Protein AF-A0A4U3MIY3-F1 (afdb_monomer_lite)

Structure (mmCIF, N/CA/C/O backbone):
data_AF-A0A4U3MIY3-F1
#
_entry.id   AF-A0A4U3MIY3-F1
#
loop_
_atom_site.group_PDB
_atom_site.id
_atom_site.type_symbol
_atom_site.label_atom_id
_atom_site.label_alt_id
_atom_site.label_comp_id
_atom_site.label_asym_id
_atom_site.label_entity_id
_atom_site.label_seq_id
_atom_site.pdbx_PDB_ins_code
_atom_site.Cartn_x
_atom_site.Cartn_y
_atom_site.Cartn_z
_atom_site.occupancy
_atom_site.B_iso_or_equiv
_atom_site.auth_seq_id
_atom_site.auth_comp_id
_atom_site.auth_asym_id
_atom_site.auth_atom_id
_atom_site.pdbx_PDB_model_num
ATOM 1 N N . MET A 1 1 ? 5.218 4.210 -25.847 1.00 47.66 1 MET A N 1
ATOM 2 C CA . MET A 1 1 ? 5.157 3.737 -24.451 1.00 47.66 1 MET A CA 1
ATOM 3 C C . MET A 1 1 ? 6.123 4.592 -23.666 1.00 47.66 1 MET A C 1
ATOM 5 O O . MET A 1 1 ? 7.313 4.525 -23.941 1.00 47.66 1 MET A O 1
ATOM 9 N N . THR A 1 2 ? 5.615 5.481 -22.820 1.00 61.62 2 THR A N 1
ATOM 10 C CA . THR A 1 2 ? 6.458 6.296 -21.940 1.00 61.62 2 THR A CA 1
ATOM 11 C C . THR A 1 2 ? 6.876 5.400 -20.783 1.00 61.62 2 THR A C 1
ATOM 13 O O . THR A 1 2 ? 6.013 4.900 -20.070 1.00 61.62 2 THR A O 1
ATOM 16 N N . THR A 1 3 ? 8.168 5.124 -20.648 1.00 73.31 3 THR A N 1
ATOM 17 C CA . THR A 1 3 ? 8.724 4.464 -19.461 1.00 73.31 3 THR A CA 1
ATOM 18 C C . THR A 1 3 ? 8.517 5.380 -18.259 1.00 73.31 3 THR A C 1
ATOM 20 O O . THR A 1 3 ? 8.929 6.540 -18.323 1.00 73.31 3 THR A O 1
ATOM 23 N N . MET A 1 4 ? 7.850 4.886 -17.211 1.00 74.56 4 MET A N 1
ATOM 24 C CA . MET A 1 4 ? 7.744 5.604 -15.939 1.00 74.56 4 MET A CA 1
ATOM 25 C C . MET A 1 4 ? 9.133 5.788 -15.343 1.00 74.56 4 MET A C 1
ATOM 27 O O . MET A 1 4 ? 10.004 4.927 -15.480 1.00 74.56 4 MET A O 1
ATOM 31 N N . THR A 1 5 ? 9.358 6.952 -14.749 1.00 86.44 5 THR A N 1
ATOM 32 C CA . THR A 1 5 ? 10.579 7.207 -13.995 1.00 86.44 5 THR A CA 1
ATOM 33 C C . THR A 1 5 ? 10.416 6.677 -12.577 1.00 86.44 5 THR A C 1
ATOM 35 O O . THR A 1 5 ? 9.302 6.561 -12.076 1.00 86.44 5 THR A O 1
ATOM 38 N N . HIS A 1 6 ? 11.528 6.427 -11.894 1.00 81.44 6 HIS A N 1
ATOM 39 C CA . HIS A 1 6 ? 11.493 5.994 -10.497 1.00 81.44 6 HIS A CA 1
ATOM 40 C C . HIS A 1 6 ? 10.780 7.009 -9.582 1.00 81.44 6 HIS A C 1
ATOM 42 O O . HIS A 1 6 ? 10.068 6.643 -8.658 1.00 81.44 6 HIS A O 1
ATOM 48 N N . ALA A 1 7 ? 10.887 8.303 -9.901 1.00 86.56 7 ALA A N 1
ATOM 49 C CA . ALA A 1 7 ? 10.157 9.349 -9.189 1.00 86.56 7 ALA A CA 1
ATOM 50 C C . ALA A 1 7 ? 8.632 9.265 -9.400 1.00 86.56 7 ALA A C 1
ATOM 52 O O . ALA A 1 7 ? 7.870 9.631 -8.506 1.00 86.56 7 ALA A O 1
ATOM 53 N N . ASP A 1 8 ? 8.178 8.787 -10.565 1.00 87.06 8 ASP A N 1
ATOM 54 C CA . ASP A 1 8 ? 6.755 8.543 -10.811 1.0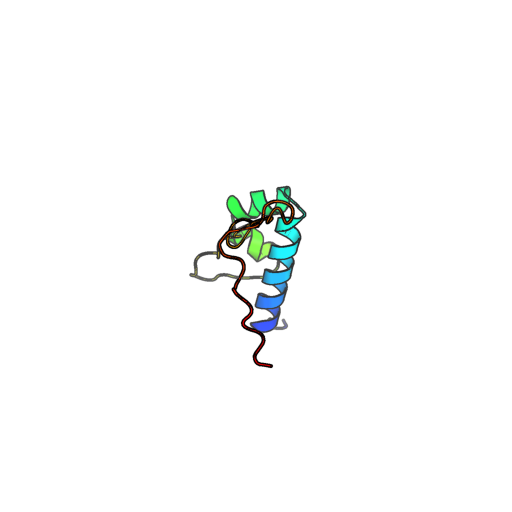0 87.06 8 ASP A CA 1
ATOM 55 C C . ASP A 1 8 ? 6.257 7.349 -9.982 1.00 87.06 8 ASP A C 1
ATOM 57 O O . ASP A 1 8 ? 5.162 7.413 -9.423 1.00 87.06 8 ASP A O 1
ATOM 61 N N . GLU A 1 9 ? 7.062 6.288 -9.863 1.00 85.94 9 GLU A N 1
ATOM 62 C CA . GLU A 1 9 ? 6.764 5.109 -9.034 1.00 85.94 9 GLU A CA 1
ATOM 63 C C . GLU A 1 9 ? 6.660 5.481 -7.551 1.00 85.94 9 GLU A C 1
ATOM 65 O O . GLU A 1 9 ? 5.653 5.170 -6.913 1.00 85.94 9 GLU A O 1
ATOM 70 N N . ASP A 1 10 ? 7.635 6.233 -7.031 1.00 85.44 10 ASP A N 1
ATOM 71 C CA . ASP A 1 10 ? 7.636 6.734 -5.652 1.00 85.44 10 ASP A CA 1
ATOM 72 C C . ASP A 1 10 ? 6.388 7.574 -5.355 1.00 85.44 10 ASP A C 1
ATOM 74 O O . ASP A 1 10 ? 5.745 7.425 -4.310 1.00 85.44 10 ASP A O 1
ATOM 78 N N . TRP A 1 11 ? 6.002 8.447 -6.290 1.00 89.19 11 TRP A N 1
ATOM 79 C CA . TRP A 1 11 ? 4.803 9.267 -6.145 1.00 89.19 11 TRP A CA 1
ATOM 80 C C . TRP A 1 11 ? 3.525 8.420 -6.117 1.00 89.19 11 TRP A C 1
ATOM 82 O O . TRP A 1 11 ? 2.640 8.654 -5.290 1.00 89.19 11 TRP A O 1
ATOM 92 N N . ARG A 1 12 ? 3.423 7.412 -6.990 1.00 89.88 12 ARG A N 1
ATOM 93 C CA . ARG A 1 12 ? 2.274 6.493 -7.026 1.00 89.88 12 ARG A CA 1
ATOM 94 C C . ARG A 1 12 ? 2.191 5.627 -5.782 1.00 89.88 12 ARG A C 1
ATOM 96 O O . ARG A 1 12 ? 1.089 5.398 -5.284 1.00 89.88 12 ARG A O 1
ATOM 103 N N . PHE A 1 13 ? 3.330 5.194 -5.255 1.00 89.50 13 PHE A N 1
ATOM 104 C CA . PHE A 1 13 ? 3.375 4.457 -4.004 1.00 89.50 13 PHE A CA 1
ATOM 105 C C . PHE A 1 13 ? 2.915 5.336 -2.835 1.00 89.50 13 PHE A C 1
ATOM 107 O O . PHE A 1 13 ? 2.061 4.920 -2.055 1.00 89.50 13 PHE A O 1
ATOM 114 N N . ALA A 1 14 ? 3.382 6.586 -2.756 1.00 88.81 14 ALA A N 1
ATOM 115 C CA . ALA A 1 14 ? 2.929 7.537 -1.741 1.00 88.81 14 ALA A CA 1
ATOM 116 C C . ALA A 1 14 ? 1.413 7.807 -1.821 1.00 88.81 14 ALA A C 1
ATOM 118 O O . ALA A 1 14 ? 0.736 7.856 -0.793 1.00 88.81 14 ALA A O 1
ATOM 119 N N . GLU A 1 15 ? 0.861 7.936 -3.031 1.00 91.38 15 GLU A N 1
ATOM 120 C CA . GLU A 1 15 ? -0.584 8.069 -3.248 1.00 91.38 15 GLU A CA 1
ATOM 121 C C . GLU A 1 15 ? -1.348 6.839 -2.733 1.00 91.38 15 GLU A C 1
ATOM 123 O O . GLU A 1 15 ? -2.342 6.984 -2.016 1.00 91.38 15 GLU A O 1
ATOM 128 N N . LEU A 1 16 ? -0.869 5.632 -3.050 1.00 91.94 16 LEU A N 1
ATOM 129 C CA . LEU A 1 16 ? -1.449 4.379 -2.570 1.00 91.94 16 LEU A CA 1
ATOM 130 C C . LEU A 1 16 ? -1.441 4.309 -1.041 1.00 91.94 16 LEU A C 1
ATOM 132 O O . LEU A 1 16 ? -2.474 3.995 -0.453 1.00 91.94 16 LEU A O 1
ATOM 136 N N . VAL A 1 17 ? -0.319 4.645 -0.395 1.00 89.19 17 VAL A N 1
ATOM 137 C CA . VAL A 1 17 ? -0.184 4.645 1.073 1.00 89.19 17 VAL A CA 1
ATOM 138 C C . VAL A 1 17 ? -1.206 5.586 1.711 1.00 89.19 17 VAL A C 1
ATOM 140 O O . VAL A 1 17 ? -1.947 5.187 2.609 1.00 89.19 17 VAL A O 1
ATOM 143 N N . MET A 1 18 ? -1.307 6.817 1.206 1.00 89.75 18 MET A N 1
ATOM 144 C CA . MET A 1 18 ? -2.264 7.808 1.707 1.00 89.75 18 MET A CA 1
ATOM 145 C C . MET A 1 18 ? -3.716 7.344 1.545 1.00 89.75 18 MET A C 1
ATOM 147 O O . MET A 1 18 ? -4.543 7.549 2.437 1.00 89.75 18 MET A O 1
ATOM 151 N N . ARG A 1 19 ? -4.039 6.695 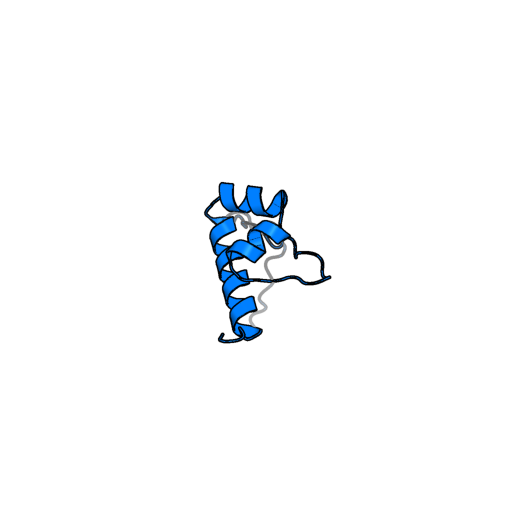0.421 1.00 91.12 19 ARG A N 1
ATOM 152 C CA . ARG A 1 19 ? -5.375 6.138 0.186 1.00 91.12 19 ARG A CA 1
ATOM 153 C C . ARG A 1 19 ? -5.662 4.956 1.097 1.00 91.12 19 ARG A C 1
ATOM 155 O O . ARG A 1 19 ? -6.727 4.928 1.697 1.00 91.12 19 ARG A O 1
ATOM 162 N N . ALA A 1 20 ? -4.721 4.037 1.284 1.00 90.81 20 ALA A N 1
ATOM 163 C CA . ALA A 1 20 ? -4.900 2.887 2.167 1.00 90.81 20 ALA A CA 1
ATOM 164 C C . ALA A 1 20 ? -5.190 3.294 3.625 1.00 90.81 20 ALA A C 1
ATOM 166 O O . ALA A 1 20 ? -5.946 2.614 4.313 1.00 90.81 20 ALA A O 1
ATOM 167 N N . TRP A 1 21 ? -4.681 4.440 4.089 1.00 86.19 21 TRP A N 1
ATOM 168 C CA . TRP A 1 21 ? -5.011 4.978 5.419 1.00 86.19 21 TRP A CA 1
ATOM 169 C C . TRP A 1 21 ? -6.444 5.509 5.558 1.00 86.19 21 TRP A C 1
ATOM 171 O O . TRP A 1 21 ? -6.931 5.673 6.675 1.00 86.19 21 TRP A O 1
ATOM 181 N N . THR A 1 22 ? -7.121 5.796 4.447 1.00 88.62 22 THR A N 1
ATOM 182 C CA . THR A 1 22 ? -8.487 6.353 4.430 1.00 88.62 22 THR A CA 1
ATOM 183 C C . THR A 1 22 ? -9.523 5.397 3.835 1.00 88.62 22 THR A C 1
ATOM 185 O O . THR A 1 22 ? 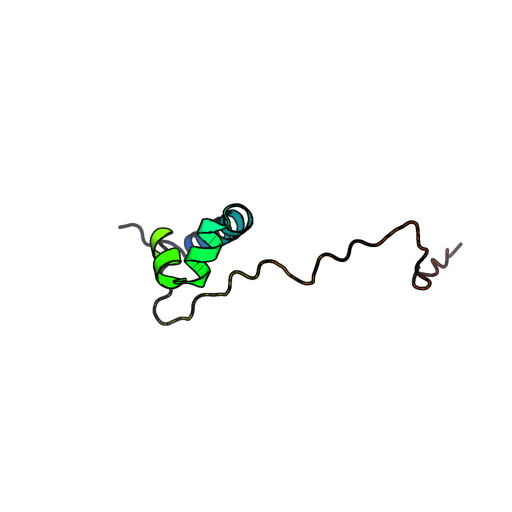-10.713 5.531 4.113 1.00 88.62 22 THR A O 1
ATOM 188 N N . GLU A 1 23 ? -9.075 4.401 3.071 1.00 92.56 23 GLU A N 1
ATOM 189 C CA . GLU A 1 23 ? -9.871 3.375 2.402 1.00 92.56 23 GLU A CA 1
ATOM 190 C C . GLU A 1 23 ? -9.507 1.991 2.988 1.00 92.56 23 GLU A C 1
ATOM 192 O O . GLU A 1 23 ? -8.580 1.341 2.495 1.00 92.56 23 GLU A O 1
ATOM 197 N N . PRO A 1 24 ? -10.215 1.494 4.023 1.00 87.19 24 PRO A N 1
ATOM 198 C CA . PRO A 1 24 ? -9.852 0.239 4.695 1.00 87.19 24 PRO A CA 1
ATOM 199 C C . PRO A 1 24 ? -9.908 -0.981 3.763 1.00 87.19 24 PRO A C 1
ATOM 201 O O . PRO A 1 24 ? -9.085 -1.885 3.877 1.00 87.19 24 PRO A O 1
ATOM 204 N N . ASP A 1 25 ? -10.815 -0.980 2.782 1.00 92.75 25 ASP A N 1
ATOM 205 C CA . ASP A 1 25 ? -10.904 -2.037 1.767 1.00 92.75 25 ASP A CA 1
ATOM 206 C C . ASP A 1 25 ? -9.693 -2.050 0.817 1.00 92.75 25 ASP A C 1
ATOM 208 O O . ASP A 1 25 ? -9.386 -3.067 0.195 1.00 92.75 25 ASP A O 1
ATOM 212 N N . LEU A 1 26 ? -9.003 -0.917 0.649 1.00 91.44 26 LEU A N 1
ATOM 213 C CA . LEU A 1 26 ? -7.754 -0.858 -0.109 1.00 91.44 26 LEU A CA 1
ATOM 214 C C . LEU A 1 26 ? -6.590 -1.406 0.722 1.00 91.44 26 LEU A C 1
ATOM 216 O O . LEU A 1 26 ? -5.802 -2.182 0.189 1.00 91.44 26 LEU A O 1
ATOM 220 N N . ALA A 1 27 ? -6.520 -1.061 2.011 1.00 90.44 27 ALA A N 1
ATOM 221 C CA . ALA A 1 27 ? -5.523 -1.623 2.922 1.00 90.44 27 ALA A CA 1
ATOM 222 C C . ALA A 1 27 ? -5.633 -3.154 3.005 1.00 90.44 27 ALA A C 1
ATOM 224 O O . ALA A 1 27 ? -4.640 -3.845 2.804 1.00 90.44 27 ALA A O 1
ATOM 225 N N . ALA A 1 28 ? -6.848 -3.685 3.179 1.00 90.50 28 ALA A N 1
ATOM 226 C CA . ALA A 1 28 ? -7.081 -5.129 3.238 1.00 90.50 28 ALA A CA 1
ATOM 227 C C . ALA A 1 28 ? -6.662 -5.854 1.946 1.00 90.50 28 ALA A C 1
ATOM 229 O O . ALA A 1 28 ? -6.080 -6.932 2.003 1.00 90.50 28 ALA A O 1
ATOM 230 N N . ARG A 1 29 ? -6.914 -5.255 0.772 1.00 93.38 29 ARG A N 1
ATOM 231 C CA . ARG A 1 29 ? -6.472 -5.823 -0.514 1.00 93.38 29 ARG A CA 1
ATOM 232 C C . ARG A 1 29 ? -4.956 -5.835 -0.660 1.00 93.38 29 ARG A C 1
ATOM 234 O O . ARG A 1 29 ? -4.415 -6.798 -1.188 1.00 93.38 29 ARG A O 1
ATOM 241 N N . TYR A 1 30 ? -4.286 -4.786 -0.193 1.00 91.31 30 TYR A N 1
ATOM 242 C CA . TYR A 1 30 ? -2.831 -4.743 -0.204 1.00 91.31 30 TYR A CA 1
ATOM 243 C C . TYR A 1 30 ? -2.225 -5.776 0.748 1.00 91.31 30 TYR A C 1
ATOM 245 O O . TYR A 1 30 ? -1.213 -6.368 0.412 1.00 91.31 30 TYR A O 1
ATOM 253 N N . GLU A 1 31 ? -2.818 -6.005 1.921 1.00 89.56 31 GLU A N 1
ATOM 254 C CA . GLU A 1 31 ? -2.352 -7.038 2.858 1.00 89.56 31 GLU A CA 1
ATOM 255 C C . GLU A 1 31 ? -2.518 -8.462 2.302 1.00 89.56 31 GLU A C 1
ATOM 257 O O . GLU A 1 31 ? -1.671 -9.314 2.563 1.00 89.56 31 GLU A O 1
ATOM 262 N N . ASP A 1 32 ? -3.585 -8.713 1.536 1.00 92.56 32 ASP A N 1
ATOM 263 C CA . ASP A 1 32 ? -3.872 -10.014 0.914 1.00 92.56 32 ASP A CA 1
ATOM 264 C C . ASP A 1 32 ? -2.985 -10.289 -0.314 1.00 92.56 32 ASP A C 1
ATOM 266 O O . ASP A 1 32 ? -2.369 -11.350 -0.413 1.00 92.56 32 ASP A O 1
ATOM 270 N N . ASP A 1 33 ? -2.876 -9.319 -1.231 1.00 91.62 33 ASP A N 1
ATOM 271 C CA . ASP A 1 33 ? -2.025 -9.408 -2.422 1.00 91.62 33 ASP A CA 1
ATOM 272 C C . ASP A 1 33 ? -1.374 -8.046 -2.745 1.00 91.62 33 ASP A C 1
ATOM 274 O O . ASP A 1 33 ? -1.909 -7.236 -3.524 1.00 91.62 33 ASP A O 1
ATOM 278 N N . PRO A 1 34 ? -0.195 -7.771 -2.156 1.00 89.56 34 PRO A N 1
ATOM 279 C CA . PRO A 1 34 ? 0.521 -6.522 -2.374 1.00 89.56 34 PRO A CA 1
ATOM 280 C C . PRO A 1 34 ? 0.921 -6.311 -3.838 1.00 89.56 34 PRO A C 1
ATOM 282 O O . PRO A 1 34 ? 0.800 -5.204 -4.362 1.00 89.56 34 PRO A O 1
ATOM 285 N N . ALA A 1 35 ? 1.373 -7.369 -4.518 1.00 90.00 35 ALA A N 1
ATOM 286 C CA . ALA A 1 35 ? 1.893 -7.286 -5.879 1.00 90.00 35 ALA A CA 1
ATOM 287 C C . ALA A 1 35 ? 0.774 -6.991 -6.883 1.00 90.00 35 ALA A C 1
ATOM 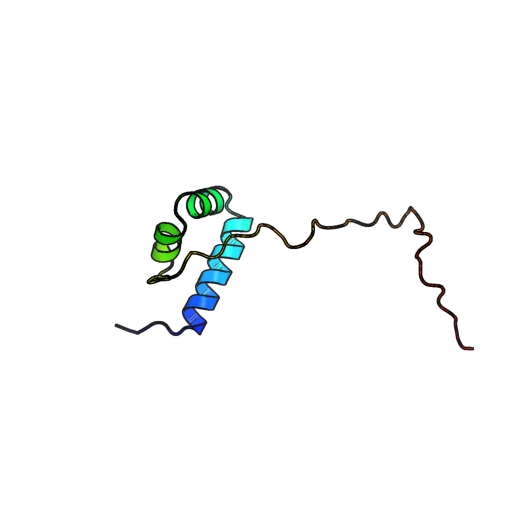289 O O . ALA A 1 35 ? 0.894 -6.075 -7.701 1.00 90.00 35 ALA A O 1
ATOM 290 N N . ALA A 1 36 ? -0.355 -7.699 -6.788 1.00 90.56 36 ALA A N 1
ATOM 291 C CA . ALA A 1 36 ? -1.511 -7.419 -7.633 1.00 90.56 36 ALA A CA 1
ATOM 292 C C . ALA A 1 36 ? -2.128 -6.050 -7.328 1.00 90.56 36 ALA A C 1
ATOM 294 O O . ALA A 1 36 ? -2.672 -5.404 -8.229 1.00 90.56 36 ALA A O 1
ATOM 295 N N . THR A 1 37 ? -2.049 -5.587 -6.078 1.00 92.88 37 THR A N 1
ATOM 296 C CA . THR A 1 37 ? -2.502 -4.244 -5.713 1.00 92.88 37 THR A CA 1
ATOM 297 C C . THR A 1 37 ? -1.589 -3.181 -6.321 1.00 92.88 37 THR A C 1
ATOM 299 O O . THR A 1 37 ? -2.097 -2.284 -6.982 1.00 92.88 37 THR A O 1
ATOM 302 N N . LEU A 1 38 ? -0.265 -3.298 -6.210 1.00 91.62 38 LEU A N 1
ATOM 303 C CA . LEU A 1 38 ? 0.702 -2.356 -6.798 1.00 91.62 38 LEU A CA 1
ATOM 304 C C . LEU A 1 38 ? 0.615 -2.288 -8.328 1.00 91.62 38 LEU A C 1
ATOM 306 O O . LEU A 1 38 ? 0.611 -1.193 -8.898 1.00 91.62 38 LEU A O 1
ATOM 310 N N . ALA A 1 39 ? 0.411 -3.431 -8.987 1.00 90.25 39 ALA A N 1
ATOM 311 C CA . ALA A 1 39 ? 0.234 -3.497 -10.434 1.00 90.25 39 ALA A CA 1
ATOM 312 C C . ALA A 1 39 ? -0.981 -2.685 -10.928 1.00 90.25 39 ALA A C 1
ATOM 314 O O . ALA A 1 39 ? -0.931 -2.094 -12.008 1.00 90.25 39 ALA A O 1
ATOM 315 N N . GLN A 1 40 ? -2.057 -2.577 -10.135 1.00 90.94 40 GLN A N 1
ATOM 316 C CA . GLN A 1 40 ? -3.217 -1.729 -10.470 1.00 90.94 40 GLN A CA 1
ATOM 317 C C . GLN A 1 40 ? -2.873 -0.233 -10.489 1.00 90.94 40 GLN A C 1
ATOM 319 O O . GLN A 1 40 ? -3.547 0.543 -11.166 1.00 90.94 40 GLN A O 1
ATOM 324 N N . PHE A 1 41 ? -1.825 0.169 -9.769 1.00 88.12 41 PHE A N 1
ATOM 325 C CA . PHE A 1 41 ? -1.307 1.538 -9.734 1.00 88.12 41 PHE A CA 1
ATOM 326 C C . PHE A 1 41 ? -0.143 1.744 -10.716 1.00 88.12 41 PHE A C 1
ATOM 328 O O . PHE A 1 41 ? 0.421 2.836 -10.777 1.00 88.12 41 PHE A O 1
ATOM 335 N N . GLY A 1 42 ? 0.181 0.725 -11.520 1.00 88.56 42 GLY A N 1
ATOM 336 C CA . GLY A 1 42 ? 1.267 0.757 -12.497 1.00 88.56 42 GLY A CA 1
ATOM 337 C C . GLY A 1 42 ? 2.657 0.570 -11.891 1.00 88.56 42 GLY A C 1
ATOM 338 O O . GLY A 1 42 ? 3.636 0.838 -12.578 1.00 88.56 42 GLY A O 1
ATOM 339 N N . ILE A 1 43 ? 2.751 0.129 -10.636 1.00 87.88 43 ILE A N 1
ATOM 340 C CA . ILE A 1 43 ? 4.021 -0.132 -9.958 1.00 87.88 43 ILE A CA 1
ATOM 341 C C . ILE A 1 43 ? 4.351 -1.615 -10.133 1.00 87.88 43 ILE A C 1
ATOM 343 O O . ILE A 1 43 ? 3.552 -2.473 -9.755 1.00 87.88 43 ILE A O 1
ATOM 347 N N . ASP A 1 44 ? 5.514 -1.909 -10.709 1.00 85.69 44 ASP A N 1
ATOM 348 C CA . ASP A 1 44 ? 6.029 -3.271 -10.859 1.00 85.69 44 ASP A CA 1
ATOM 349 C C . ASP A 1 44 ? 7.172 -3.495 -9.864 1.00 85.69 44 ASP A C 1
ATOM 351 O O . ASP A 1 44 ? 8.160 -2.765 -9.869 1.00 85.69 44 ASP A O 1
ATOM 355 N N . LEU A 1 45 ? 7.026 -4.498 -8.998 1.00 73.94 45 LEU A N 1
ATOM 356 C CA . LEU A 1 45 ? 8.045 -4.873 -8.014 1.00 73.94 45 LEU A CA 1
ATOM 357 C C . LEU A 1 45 ? 9.165 -5.730 -8.616 1.00 73.94 45 LEU A C 1
ATOM 359 O O . LEU A 1 45 ? 10.206 -5.921 -7.990 1.00 73.94 45 LEU A O 1
ATOM 363 N N . GLY A 1 46 ? 8.975 -6.287 -9.815 1.00 74.25 46 GLY A N 1
ATOM 364 C CA . GLY A 1 46 ? 9.930 -7.230 -10.386 1.00 74.25 46 GLY A CA 1
ATOM 365 C C . GLY A 1 46 ? 10.140 -8.452 -9.481 1.00 74.25 46 GLY A C 1
ATOM 366 O O . GLY A 1 46 ? 9.215 -9.229 -9.257 1.00 74.25 46 GLY A O 1
ATOM 367 N N . ALA A 1 47 ? 11.374 -8.657 -9.011 1.00 68.19 47 ALA A N 1
ATOM 368 C CA . ALA A 1 47 ? 11.742 -9.767 -8.123 1.00 68.19 47 ALA A CA 1
ATOM 369 C C . ALA A 1 47 ? 11.777 -9.378 -6.632 1.00 68.19 47 ALA A C 1
ATOM 371 O O . ALA A 1 47 ? 12.131 -10.219 -5.804 1.00 68.19 47 ALA A O 1
ATOM 372 N N . ASP A 1 48 ? 11.457 -8.125 -6.308 1.00 74.62 48 ASP A N 1
ATOM 373 C CA . ASP A 1 48 ? 11.521 -7.601 -4.949 1.00 74.62 48 ASP A CA 1
ATOM 374 C C . ASP A 1 48 ? 10.215 -7.856 -4.182 1.00 74.62 48 ASP A C 1
ATOM 376 O O . ASP A 1 48 ? 9.126 -7.946 -4.754 1.00 74.62 48 ASP A O 1
ATOM 380 N N . ASP A 1 49 ? 10.328 -7.965 -2.858 1.00 77.00 49 ASP A N 1
ATOM 381 C CA . ASP A 1 49 ? 9.170 -8.075 -1.974 1.00 77.00 49 ASP A CA 1
ATOM 382 C C . ASP A 1 49 ? 8.461 -6.723 -1.831 1.00 77.00 49 ASP A C 1
ATOM 384 O O . ASP A 1 49 ? 9.086 -5.661 -1.753 1.00 77.00 49 ASP A O 1
ATOM 388 N N . ALA A 1 50 ? 7.133 -6.764 -1.730 1.00 81.56 50 ALA A N 1
ATOM 389 C CA . ALA A 1 50 ? 6.346 -5.562 -1.518 1.00 81.56 50 ALA A CA 1
ATOM 390 C C . ALA A 1 50 ? 6.626 -4.944 -0.138 1.00 81.56 50 ALA A C 1
ATOM 392 O O . ALA A 1 50 ? 6.590 -5.652 0.875 1.00 81.56 50 ALA A O 1
ATOM 393 N N . PRO A 1 51 ? 6.834 -3.620 -0.050 1.00 80.44 51 PRO A N 1
ATOM 394 C CA . PRO A 1 51 ? 6.990 -2.957 1.235 1.00 80.44 51 PRO A CA 1
ATOM 395 C C . PRO A 1 51 ? 5.691 -3.061 2.054 1.00 80.44 51 PRO A C 1
ATOM 397 O O . PRO A 1 51 ? 4.603 -2.901 1.500 1.00 80.44 51 PRO A O 1
ATOM 400 N N . PRO A 1 52 ? 5.746 -3.299 3.373 1.00 79.12 52 PRO A N 1
ATOM 401 C CA . PRO A 1 52 ? 4.542 -3.320 4.194 1.00 79.12 52 PRO A CA 1
ATOM 402 C C . PRO A 1 52 ? 3.891 -1.931 4.249 1.00 79.12 52 PRO A C 1
ATOM 404 O O . PRO A 1 52 ? 4.575 -0.918 4.418 1.00 79.12 52 PRO A O 1
ATOM 407 N N . LEU A 1 53 ? 2.556 -1.880 4.188 1.00 76.62 53 LEU A N 1
ATOM 408 C CA . LEU A 1 53 ? 1.788 -0.683 4.539 1.00 76.62 53 LEU A CA 1
ATOM 409 C C . LEU A 1 53 ? 1.779 -0.526 6.060 1.00 76.62 53 LEU A C 1
ATOM 411 O O . LEU A 1 53 ? 0.806 -0.851 6.734 1.00 76.62 53 LEU A O 1
ATOM 415 N N . SER A 1 54 ? 2.879 -0.054 6.638 1.00 66.12 54 SER A N 1
ATOM 416 C CA . SER A 1 54 ? 2.888 0.280 8.060 1.00 66.12 54 SER A CA 1
ATOM 417 C C . SER A 1 54 ? 1.854 1.380 8.317 1.00 66.12 54 SER A C 1
ATOM 419 O O . SER A 1 54 ? 2.016 2.516 7.872 1.00 66.12 54 SER A O 1
ATOM 421 N N . ALA A 1 55 ? 0.790 1.056 9.054 1.00 59.56 55 ALA A N 1
ATOM 422 C CA . ALA A 1 55 ? -0.244 2.009 9.462 1.00 59.56 55 ALA A CA 1
ATOM 423 C C . ALA A 1 55 ? 0.253 3.083 10.454 1.00 59.5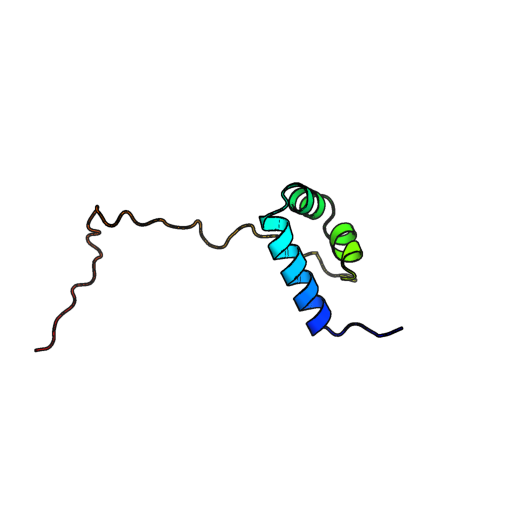6 55 ALA A C 1
ATOM 425 O O . ALA A 1 55 ? -0.524 3.921 10.902 1.00 59.56 55 ALA A O 1
ATOM 426 N N . GLY A 1 56 ? 1.534 3.101 10.818 1.00 52.41 56 GLY A N 1
ATOM 427 C CA . GLY A 1 56 ? 2.065 4.140 11.682 1.00 52.41 56 GLY A CA 1
ATOM 428 C C . GLY A 1 56 ? 3.518 3.911 12.041 1.00 52.41 56 GLY A C 1
ATOM 429 O O . GLY A 1 56 ? 3.977 2.775 12.149 1.00 52.41 56 GLY A O 1
ATOM 430 N N . GLY A 1 57 ? 4.226 5.018 12.265 1.00 56.41 57 GLY A N 1
ATOM 431 C CA . GLY A 1 57 ? 5.368 5.016 13.174 1.00 56.41 57 GLY A CA 1
ATOM 432 C C . GLY A 1 57 ? 4.927 4.650 14.595 1.00 56.41 57 GLY A C 1
ATOM 433 O O . GLY A 1 57 ? 3.848 4.089 14.797 1.00 56.41 57 GLY A O 1
ATOM 434 N N . ASP A 1 58 ? 5.751 4.982 15.590 1.00 58.88 58 ASP A N 1
ATOM 435 C CA . ASP A 1 58 ? 5.381 4.771 16.992 1.00 58.88 58 ASP A CA 1
ATOM 436 C C . ASP A 1 58 ? 3.938 5.232 17.266 1.00 58.88 58 ASP A C 1
ATOM 438 O O . ASP A 1 58 ? 3.508 6.263 16.729 1.00 58.88 58 ASP A O 1
ATOM 442 N N . PRO A 1 59 ? 3.174 4.480 18.083 1.00 62.59 59 PRO A N 1
ATOM 443 C CA . PRO A 1 59 ? 1.803 4.843 18.403 1.00 62.59 59 PRO A CA 1
ATOM 444 C C . PRO A 1 59 ? 1.766 6.297 18.866 1.00 62.59 59 PRO A C 1
ATOM 446 O O . PRO A 1 59 ? 2.569 6.695 19.713 1.00 62.59 59 PRO A O 1
ATOM 449 N N . LEU A 1 60 ? 0.841 7.087 18.306 1.00 67.06 60 LEU A N 1
ATOM 450 C CA . LEU A 1 60 ? 0.686 8.496 18.658 1.00 67.06 60 LEU A CA 1
ATOM 451 C C . LEU A 1 60 ? 0.549 8.627 20.180 1.00 67.06 60 LEU A C 1
ATOM 453 O O . LEU A 1 60 ? -0.480 8.289 20.766 1.00 67.06 60 LEU A O 1
ATOM 457 N N . GLN A 1 61 ? 1.598 9.136 20.820 1.00 70.81 61 GLN A N 1
ATOM 458 C CA . GLN A 1 61 ? 1.601 9.403 22.250 1.00 70.81 61 GLN A CA 1
ATOM 459 C C . GLN A 1 61 ? 0.913 10.748 22.486 1.00 70.81 61 GLN A C 1
ATOM 461 O O . GLN A 1 61 ? 1.517 11.810 22.346 1.00 70.81 61 GLN A O 1
ATOM 466 N N . ILE A 1 62 ? -0.375 10.713 22.828 1.00 77.62 62 ILE A N 1
ATOM 467 C CA . ILE A 1 62 ? -1.117 11.914 23.220 1.00 77.62 62 ILE A CA 1
ATOM 468 C C . ILE A 1 62 ? -0.759 12.228 24.674 1.00 77.62 62 ILE A C 1
ATOM 470 O O . ILE A 1 62 ? -1.248 11.584 25.604 1.00 77.62 62 ILE A O 1
ATOM 474 N N . ALA A 1 63 ? 0.120 13.209 24.876 1.00 76.69 63 ALA A N 1
ATOM 475 C CA . ALA A 1 63 ? 0.465 13.675 26.211 1.00 76.69 63 ALA A CA 1
ATOM 476 C C . ALA A 1 63 ? -0.706 14.454 26.831 1.00 76.69 63 ALA A C 1
ATOM 478 O O . ALA A 1 63 ? -1.199 15.434 26.272 1.00 76.69 63 ALA A O 1
ATOM 479 N N . ASP A 1 64 ? -1.122 14.035 28.023 1.00 74.31 64 ASP A N 1
ATOM 480 C CA . ASP A 1 64 ? -2.056 14.782 28.859 1.00 74.31 64 ASP A CA 1
ATOM 481 C C . ASP A 1 64 ? -1.319 15.954 29.522 1.00 74.31 64 ASP A C 1
ATOM 483 O O . ASP A 1 64 ? -0.626 15.783 30.525 1.00 74.31 64 ASP A O 1
ATOM 487 N N . LEU A 1 65 ? -1.474 17.156 28.960 1.00 73.56 65 LEU A N 1
ATOM 488 C CA . LEU A 1 65 ? -0.815 18.374 29.451 1.00 73.56 65 LEU A CA 1
ATOM 489 C C . LEU A 1 65 ? -1.324 18.840 30.826 1.00 73.56 65 LEU A C 1
ATOM 491 O O . LEU A 1 65 ? -0.727 19.735 31.424 1.00 73.56 65 LEU A O 1
ATOM 495 N N . THR A 1 66 ? -2.406 18.250 31.346 1.00 78.56 66 THR A N 1
ATOM 496 C CA . THR A 1 66 ? -2.886 18.524 32.710 1.00 78.56 66 THR A CA 1
ATOM 497 C C . THR A 1 66 ? -2.138 17.712 33.766 1.00 78.56 66 THR A C 1
ATOM 499 O O . THR A 1 66 ? -2.195 18.039 34.953 1.00 78.56 66 THR A O 1
ATOM 502 N N . LYS A 1 67 ? -1.385 16.686 33.345 1.00 68.19 67 LYS A N 1
ATOM 503 C CA . LYS A 1 67 ? -0.498 15.901 34.203 1.00 68.19 67 LYS A CA 1
ATOM 504 C C . LYS A 1 67 ? 0.933 16.394 34.004 1.00 68.19 67 LYS A C 1
ATOM 506 O O . LYS A 1 67 ? 1.555 16.062 32.995 1.00 68.19 67 LYS A O 1
ATOM 511 N N . PRO A 1 68 ? 1.491 17.177 34.941 1.00 62.12 68 PRO A N 1
ATOM 512 C CA . PRO A 1 68 ? 2.872 17.612 34.827 1.00 62.12 68 PRO A CA 1
ATOM 513 C C . PRO A 1 68 ? 3.781 16.382 34.824 1.00 62.12 68 PRO A C 1
ATOM 515 O O . PRO A 1 68 ? 3.874 15.654 35.813 1.00 62.12 68 PRO A O 1
ATOM 518 N N . SER A 1 69 ? 4.457 16.135 33.704 1.00 63.53 69 SER A N 1
ATOM 519 C CA . SER A 1 69 ? 5.532 15.153 33.679 1.00 63.53 69 SER A CA 1
ATOM 520 C C . SER A 1 69 ? 6.679 15.685 34.546 1.00 63.53 69 SER A C 1
ATOM 522 O O . SER A 1 69 ? 7.091 16.836 34.403 1.00 63.53 69 SER A O 1
ATOM 524 N N . LEU A 1 70 ? 7.232 14.861 35.439 1.00 57.84 70 LEU A N 1
ATOM 525 C CA . LEU A 1 70 ? 8.447 15.212 36.197 1.00 57.84 70 LEU A CA 1
ATOM 526 C C . LEU A 1 70 ? 9.686 15.372 35.285 1.00 57.84 70 LEU A C 1
ATOM 528 O O . LEU A 1 70 ? 10.746 15.777 35.749 1.00 57.84 70 LEU A O 1
ATOM 532 N N . MET A 1 71 ? 9.535 15.065 33.992 1.00 57.25 71 MET A N 1
ATOM 533 C CA . MET A 1 71 ? 10.511 15.245 32.915 1.00 57.25 71 MET A CA 1
ATOM 534 C C . MET A 1 71 ? 10.385 16.603 32.210 1.00 57.25 71 MET A C 1
ATOM 536 O O . MET A 1 71 ? 11.098 16.848 31.239 1.00 57.25 71 MET A O 1
ATOM 540 N N . SER A 1 72 ? 9.505 17.501 32.673 1.00 59.78 72 SER A N 1
ATOM 541 C CA . SER A 1 72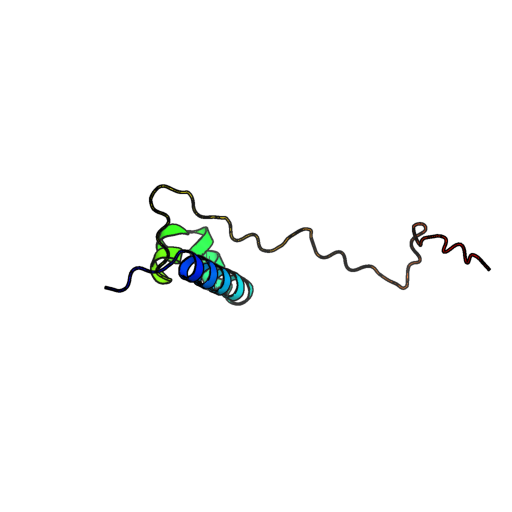 ? 9.480 18.883 32.196 1.00 59.78 72 SER A CA 1
ATOM 542 C C . SER A 1 72 ? 10.842 19.514 32.457 1.00 59.78 72 SER A C 1
ATOM 544 O O . SER A 1 72 ? 11.217 19.771 33.603 1.00 59.78 72 SER A O 1
ATOM 546 N N . ALA A 1 73 ? 11.592 19.700 31.370 1.00 59.88 73 ALA A N 1
ATOM 547 C CA . ALA A 1 73 ? 12.922 20.272 31.353 1.00 59.88 73 ALA A CA 1
ATOM 548 C C . ALA A 1 73 ? 12.993 21.469 32.303 1.00 59.88 73 ALA A C 1
ATOM 550 O O . ALA A 1 73 ? 12.196 22.405 32.218 1.00 59.88 73 ALA A O 1
ATOM 551 N N . LYS A 1 74 ? 13.960 21.439 33.218 1.00 57.62 74 LYS A N 1
ATOM 552 C CA . LYS A 1 74 ? 14.347 22.620 33.977 1.00 57.62 74 LYS A CA 1
ATOM 553 C C . LYS A 1 74 ? 14.903 23.619 32.964 1.00 57.62 74 LYS A C 1
ATOM 555 O O . LYS A 1 74 ? 16.075 23.546 32.611 1.00 57.62 74 LYS A O 1
ATOM 560 N N . TRP A 1 75 ? 14.062 24.526 32.473 1.00 54.00 75 TRP A N 1
ATOM 561 C CA . TRP A 1 75 ? 14.514 25.693 31.725 1.00 54.00 75 TRP A CA 1
ATOM 562 C C . TRP A 1 75 ? 15.302 26.559 32.706 1.00 54.00 75 TRP A C 1
ATOM 564 O O . TRP A 1 75 ? 14.741 27.365 33.446 1.00 54.00 75 TRP A O 1
ATOM 574 N N . THR A 1 76 ? 16.613 26.347 32.787 1.00 61.88 76 THR A N 1
ATOM 575 C CA . THR A 1 76 ? 17.504 27.321 33.409 1.00 61.88 76 THR A CA 1
ATOM 576 C C . THR A 1 76 ? 17.505 28.552 32.519 1.00 61.88 76 THR A C 1
ATOM 578 O O . THR A 1 76 ? 18.173 28.584 31.491 1.00 61.88 76 THR A O 1
ATOM 581 N N . TYR A 1 77 ? 16.712 29.547 32.907 1.00 55.62 77 TYR A N 1
ATOM 582 C CA . TYR A 1 77 ? 16.854 30.909 32.419 1.00 55.62 77 TYR A CA 1
ATOM 583 C C . TYR A 1 77 ? 18.260 31.395 32.796 1.00 55.62 77 TYR A C 1
ATOM 585 O O . TYR A 1 77 ? 18.559 31.564 33.979 1.00 55.62 77 TYR A O 1
ATOM 593 N N . CYS A 1 78 ? 19.139 31.558 31.807 1.00 58.28 78 CYS A N 1
ATOM 594 C CA . CYS A 1 78 ? 20.385 32.300 31.973 1.00 58.28 78 CYS A CA 1
ATOM 595 C C . CYS A 1 78 ? 20.051 33.788 31.839 1.00 58.28 78 CYS A C 1
ATOM 597 O O . CYS A 1 78 ? 20.074 34.333 30.737 1.00 58.28 78 CYS A O 1
ATOM 599 N N . GLY A 1 79 ? 19.656 34.391 32.959 1.00 57.91 79 GLY A N 1
ATOM 600 C CA . GLY A 1 79 ? 19.664 35.839 33.157 1.00 57.91 79 GLY A CA 1
ATOM 601 C C . GLY A 1 79 ? 20.930 36.278 33.861 1.00 57.91 79 GLY A C 1
ATOM 602 O O . GLY A 1 79 ? 21.471 35.454 34.634 1.00 57.91 79 GLY A O 1
#

pLDDT: mean 78.1, std 13.26, range [47.66, 93.38]

Organism: NCBI:txid2575442

InterPro domains:
  IPR036648 Nitrile hydratase alpha /Thiocyanate hydrolase gamma superfamily [SSF56209] (10-45)

Secondary structure (DSSP, 8-state):
--PPPHHHHHHHHHHHHHHHTT-HHHHHHHHH-HHHHHHHTT---TTSPPPP--S-SS------TTS--TTS-------

Foldseek 3Di:
DDDDDVVNLVVLVVVLLVVCLVPVVSLVVCVVPVQVSSVVSVHHQDPHDHDHSPNDDPDPDDDDPVDDDPPPDPPPPPD

Sequence (79 aa):
MTTMTHADEDWRFAELVMRAWTEPDLAARYEDDPAATLAQFGIDLGADDAPPLSAGGDPLQIADLTKPSLMSAKWTYCG

Radius of gyration: 20.66 Å; chains: 1; bounding box: 31×46×61 Å